Protein AF-A0A3D2YE56-F1 (afdb_monomer_lite)

Radius of gyration: 26.59 Å; chains: 1; bounding box: 82×25×75 Å

Foldseek 3Di:
DPPPDQPLVVLLVCQAPPVDDLVRSCVVSVHDSVVNVVSCVVVVRDGPVRVVVVVLVVVLVVLVVVLVVLVVVLVVLVVVVVVVNHDPVVNVVSVVVNVVSVVVVVVSVVVPPPPPPPPDDDPDDDDDDDD

Sequence (131 aa):
MAKRCTPWEEVRARYETEDCTYRQLAEEYGVSIQSIWTHAQKECWKGRRTRERDQSIDDRRYLRQVAKALMTAARQAAAQVEDGEVSIKELKEMAGVLQTLTGLEKTLREEEPAAAETVQVVLGDAEEWSR

Structure (mmCIF, N/CA/C/O backbone):
data_AF-A0A3D2YE56-F1
#
_entry.id   AF-A0A3D2YE56-F1
#
loop_
_atom_site.group_PDB
_atom_site.id
_atom_site.type_symbol
_atom_site.label_atom_id
_atom_site.label_alt_id
_atom_site.label_comp_id
_atom_site.label_asym_id
_atom_site.label_entity_id
_atom_site.label_seq_id
_atom_site.pdbx_PDB_ins_code
_atom_site.Cartn_x
_atom_site.Cartn_y
_atom_site.Cartn_z
_atom_site.occupancy
_atom_site.B_iso_or_equiv
_atom_site.auth_seq_id
_atom_site.auth_comp_id
_atom_site.auth_asym_id
_atom_site.auth_atom_id
_atom_site.pdbx_PDB_model_num
ATOM 1 N N . MET A 1 1 ? 15.322 2.338 -45.467 1.00 38.16 1 MET A N 1
ATOM 2 C CA . MET A 1 1 ? 15.484 1.711 -44.138 1.00 38.16 1 MET A CA 1
ATOM 3 C C . MET A 1 1 ? 14.250 2.041 -43.316 1.00 38.16 1 MET A C 1
ATOM 5 O O . MET A 1 1 ? 14.015 3.215 -43.062 1.00 38.16 1 MET A O 1
ATOM 9 N N . ALA A 1 2 ? 13.414 1.054 -42.990 1.00 45.88 2 ALA A N 1
ATOM 10 C CA . ALA A 1 2 ? 12.268 1.284 -42.115 1.00 45.88 2 ALA A CA 1
ATOM 11 C C . ALA A 1 2 ? 12.794 1.704 -40.735 1.00 45.88 2 ALA A C 1
ATOM 13 O O . ALA A 1 2 ? 13.583 0.971 -40.137 1.00 45.88 2 ALA A O 1
ATOM 14 N N . LYS A 1 3 ? 12.404 2.891 -40.251 1.00 52.69 3 LYS A N 1
ATOM 15 C CA . LYS A 1 3 ? 12.592 3.260 -38.845 1.00 52.69 3 LYS A CA 1
ATOM 16 C C . LYS A 1 3 ? 11.813 2.222 -38.043 1.00 52.69 3 LYS A C 1
ATOM 18 O O . LYS A 1 3 ? 10.587 2.274 -38.0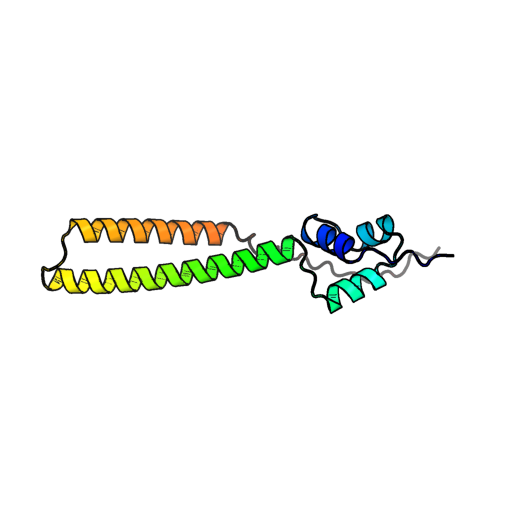31 1.00 52.69 3 LYS A O 1
ATOM 23 N N . ARG A 1 4 ? 12.499 1.237 -37.457 1.00 58.44 4 ARG A N 1
ATOM 24 C CA . ARG A 1 4 ? 11.874 0.352 -36.472 1.00 58.44 4 ARG A CA 1
ATOM 25 C C . ARG A 1 4 ? 11.443 1.273 -35.340 1.00 58.44 4 ARG A C 1
ATOM 27 O O . ARG A 1 4 ? 12.292 1.862 -34.679 1.00 58.44 4 ARG A O 1
ATOM 34 N N . CYS A 1 5 ? 10.144 1.513 -35.230 1.00 71.50 5 CYS A N 1
ATOM 35 C CA . CYS A 1 5 ? 9.607 2.275 -34.120 1.00 71.50 5 CYS A CA 1
ATOM 36 C C . CYS A 1 5 ? 9.841 1.414 -32.880 1.00 71.50 5 CYS A C 1
ATOM 38 O O . CYS A 1 5 ? 9.387 0.271 -32.850 1.00 71.50 5 CYS A O 1
ATOM 40 N N . THR A 1 6 ? 10.622 1.905 -31.921 1.00 78.56 6 THR A N 1
ATOM 41 C CA . THR A 1 6 ? 10.850 1.181 -30.671 1.00 78.56 6 THR A CA 1
ATOM 42 C C . THR A 1 6 ? 9.495 0.944 -29.995 1.00 78.56 6 THR A C 1
ATOM 44 O O . THR A 1 6 ? 8.725 1.901 -29.867 1.00 78.56 6 THR A O 1
ATOM 47 N N . PRO A 1 7 ? 9.173 -0.295 -29.583 1.00 88.12 7 PRO A N 1
ATOM 48 C CA . PRO A 1 7 ? 7.908 -0.607 -28.928 1.00 88.12 7 PRO A CA 1
ATOM 49 C C . PRO A 1 7 ? 7.915 -0.077 -27.485 1.00 88.12 7 PRO A C 1
ATOM 51 O O . PRO A 1 7 ? 8.153 -0.810 -26.532 1.00 88.12 7 PRO A O 1
ATOM 54 N N . TRP A 1 8 ? 7.677 1.226 -27.317 1.00 89.50 8 TRP A N 1
ATOM 55 C CA . TRP A 1 8 ? 7.753 1.906 -26.018 1.00 89.50 8 TRP A CA 1
ATOM 56 C C . TRP A 1 8 ? 6.788 1.345 -24.968 1.00 89.50 8 TRP A C 1
ATOM 58 O O . TRP A 1 8 ? 7.129 1.343 -23.789 1.00 89.50 8 TRP A O 1
ATOM 68 N N . GLU A 1 9 ? 5.631 0.819 -25.378 1.00 88.94 9 GLU A N 1
ATOM 69 C CA . GLU A 1 9 ? 4.687 0.151 -24.471 1.00 88.94 9 GLU A CA 1
ATOM 70 C C . GLU A 1 9 ? 5.265 -1.139 -23.873 1.00 88.94 9 GLU A C 1
ATOM 72 O O . GLU A 1 9 ? 5.080 -1.403 -22.688 1.00 88.94 9 GLU A O 1
ATOM 77 N N . GLU A 1 10 ? 6.017 -1.912 -24.657 1.00 89.94 10 GLU A N 1
ATOM 78 C CA . GLU A 1 10 ? 6.672 -3.141 -24.198 1.00 89.94 10 GLU A CA 1
ATOM 79 C C . GLU A 1 10 ? 7.860 -2.823 -23.282 1.00 89.94 10 GLU A C 1
ATOM 81 O O . GLU A 1 10 ? 7.990 -3.402 -22.202 1.00 89.94 10 GLU A O 1
ATOM 86 N N . VAL A 1 11 ? 8.673 -1.825 -23.658 1.00 90.88 11 VAL A N 1
ATOM 87 C CA . VAL A 1 11 ? 9.778 -1.318 -22.825 1.00 90.88 11 VAL A CA 1
ATOM 88 C C . VAL A 1 11 ? 9.248 -0.824 -21.477 1.00 90.88 11 VAL A C 1
ATOM 90 O O . VAL A 1 11 ? 9.834 -1.119 -20.433 1.00 90.88 11 VAL A O 1
ATOM 93 N N . ARG A 1 12 ? 8.118 -0.105 -21.488 1.00 89.81 12 ARG A N 1
ATOM 94 C CA . ARG A 1 12 ? 7.422 0.336 -20.280 1.00 89.81 12 ARG A CA 1
ATOM 95 C C . ARG A 1 12 ? 6.954 -0.851 -19.455 1.00 89.81 12 ARG A C 1
ATOM 97 O O . ARG A 1 12 ? 7.255 -0.894 -18.269 1.00 89.81 12 ARG A O 1
ATOM 104 N N . ALA A 1 13 ? 6.225 -1.787 -20.064 1.00 88.94 13 ALA A N 1
ATOM 105 C CA . ALA A 1 13 ? 5.693 -2.954 -19.370 1.00 88.94 13 ALA A CA 1
ATOM 106 C C . ALA A 1 13 ? 6.816 -3.703 -18.649 1.00 88.94 13 ALA A C 1
ATOM 108 O O . ALA A 1 13 ? 6.714 -3.923 -17.447 1.00 88.94 13 ALA A O 1
ATOM 109 N N . ARG A 1 14 ? 7.939 -3.954 -19.332 1.00 89.12 14 ARG A N 1
ATOM 110 C CA . ARG A 1 14 ? 9.118 -4.569 -18.720 1.00 89.12 14 ARG A CA 1
ATOM 111 C C . ARG A 1 14 ? 9.711 -3.762 -17.581 1.00 89.12 14 ARG A C 1
ATOM 113 O O . ARG A 1 14 ? 9.951 -4.326 -16.523 1.00 89.12 14 ARG A O 1
ATOM 120 N N . TYR A 1 15 ? 9.922 -2.459 -17.757 1.00 88.62 15 TYR A N 1
ATOM 121 C CA . TYR A 1 15 ? 10.421 -1.604 -16.674 1.00 88.62 15 TYR A CA 1
ATOM 122 C C . TYR A 1 15 ? 9.508 -1.622 -15.435 1.00 88.62 15 TYR A C 1
ATOM 124 O O . TYR A 1 15 ? 9.950 -1.478 -14.295 1.00 88.62 15 TYR A O 1
ATOM 132 N N . GLU A 1 16 ? 8.208 -1.749 -15.672 1.00 86.56 16 GLU A N 1
ATOM 133 C CA . GLU A 1 16 ? 7.176 -1.696 -14.653 1.00 86.56 16 GLU A CA 1
ATOM 134 C C . GLU A 1 16 ? 6.960 -3.037 -13.931 1.00 86.56 16 GLU A C 1
ATOM 136 O O . GLU A 1 16 ? 6.622 -3.026 -12.743 1.00 86.56 16 GLU A O 1
ATOM 141 N N . THR A 1 17 ? 7.155 -4.172 -14.611 1.00 83.94 17 THR A N 1
ATOM 142 C CA . THR A 1 17 ? 6.927 -5.521 -14.061 1.00 83.94 17 THR A CA 1
ATOM 143 C C . THR A 1 17 ? 8.204 -6.234 -13.633 1.00 83.94 17 THR A C 1
ATOM 145 O O . THR A 1 17 ? 8.197 -6.959 -12.636 1.00 83.94 17 THR A O 1
ATOM 148 N N . GLU A 1 18 ? 9.287 -6.052 -14.383 1.00 83.12 18 GLU A N 1
ATOM 149 C CA . GLU A 1 18 ? 10.589 -6.672 -14.152 1.00 83.12 18 GLU A CA 1
ATOM 150 C C . GLU A 1 18 ? 11.507 -5.684 -13.405 1.00 83.12 18 GLU A C 1
ATOM 152 O O . GLU A 1 18 ? 11.371 -4.467 -13.534 1.00 83.12 18 GLU A O 1
ATOM 157 N N . ASP A 1 19 ? 12.461 -6.175 -12.605 1.00 79.50 19 ASP A N 1
ATOM 158 C CA . ASP A 1 19 ? 13.426 -5.314 -11.888 1.00 79.50 19 ASP A CA 1
ATOM 159 C C . ASP A 1 19 ? 14.585 -4.906 -12.823 1.00 79.50 19 ASP A C 1
ATOM 161 O O . ASP A 1 19 ? 15.765 -5.145 -12.562 1.00 79.50 19 ASP A O 1
ATOM 165 N N . CYS A 1 20 ? 14.225 -4.338 -13.978 1.00 84.00 20 CYS A N 1
ATOM 166 C CA . CYS A 1 20 ? 15.150 -3.933 -15.029 1.00 84.00 20 CYS A CA 1
ATOM 167 C C . CYS A 1 20 ? 15.597 -2.478 -14.862 1.00 84.00 20 CYS A C 1
ATOM 169 O O . CYS A 1 20 ? 14.823 -1.570 -14.554 1.00 84.00 20 CYS A O 1
ATOM 171 N N . THR A 1 21 ? 16.871 -2.226 -15.145 1.00 86.62 21 THR A N 1
ATOM 172 C CA . THR A 1 21 ? 17.433 -0.874 -15.197 1.00 86.62 21 THR A CA 1
ATOM 173 C C . THR A 1 21 ? 17.275 -0.258 -16.586 1.00 86.62 21 THR A C 1
ATOM 175 O O . THR A 1 21 ? 17.246 -0.957 -17.599 1.00 86.62 21 THR A O 1
ATOM 178 N N . TYR A 1 22 ? 17.277 1.077 -16.667 1.00 89.69 22 TYR A N 1
ATOM 179 C CA . TYR A 1 22 ? 17.271 1.780 -17.958 1.00 89.69 22 TYR A CA 1
ATOM 180 C C . TYR A 1 22 ? 18.456 1.407 -18.858 1.00 89.69 22 TYR A C 1
ATOM 182 O O . TYR A 1 22 ? 18.332 1.480 -20.075 1.00 89.69 22 TYR A O 1
ATOM 190 N N . ARG A 1 23 ? 19.593 0.987 -18.282 1.00 90.06 23 ARG A N 1
ATOM 191 C CA . ARG A 1 23 ? 20.754 0.506 -19.043 1.00 90.06 23 ARG A CA 1
ATOM 192 C C . ARG A 1 23 ? 20.467 -0.831 -19.729 1.00 90.06 23 ARG A C 1
ATOM 194 O O . ARG A 1 23 ? 20.715 -0.948 -20.919 1.00 90.06 23 ARG A O 1
ATOM 201 N N . GLN A 1 24 ? 19.894 -1.792 -19.007 1.00 90.31 24 GLN A N 1
ATOM 202 C CA . GLN A 1 24 ? 19.537 -3.099 -19.573 1.00 90.31 24 GLN A CA 1
ATOM 203 C C . GLN A 1 24 ? 18.498 -2.959 -20.692 1.00 90.31 24 GLN A C 1
ATOM 205 O O . GLN A 1 24 ? 18.660 -3.534 -21.762 1.00 90.31 24 GLN A O 1
ATOM 210 N N . LEU A 1 25 ? 17.481 -2.117 -20.482 1.00 91.12 25 LEU A N 1
ATOM 211 C CA . LEU A 1 25 ? 16.475 -1.822 -21.507 1.00 91.12 25 LEU A CA 1
ATOM 212 C C . LEU A 1 25 ? 17.079 -1.089 -22.721 1.00 91.12 25 LEU A C 1
ATOM 214 O O . LEU A 1 25 ? 16.663 -1.316 -23.852 1.00 91.12 25 LEU A O 1
ATOM 218 N N . ALA A 1 26 ? 18.077 -0.224 -22.520 1.00 91.44 26 ALA A N 1
ATOM 219 C CA . ALA A 1 26 ? 18.767 0.460 -23.616 1.00 91.44 26 ALA A CA 1
ATOM 220 C C . ALA A 1 26 ? 19.545 -0.522 -24.502 1.00 91.44 26 ALA A C 1
ATOM 222 O O . ALA A 1 26 ? 19.453 -0.457 -25.728 1.00 91.44 26 ALA A O 1
ATOM 223 N N . GLU A 1 27 ? 20.279 -1.441 -23.874 1.00 90.88 27 GLU A N 1
ATOM 224 C CA . GLU A 1 27 ? 21.076 -2.465 -24.554 1.00 90.88 27 GLU A CA 1
ATOM 225 C C . GLU A 1 27 ? 20.195 -3.455 -25.324 1.00 90.88 27 GLU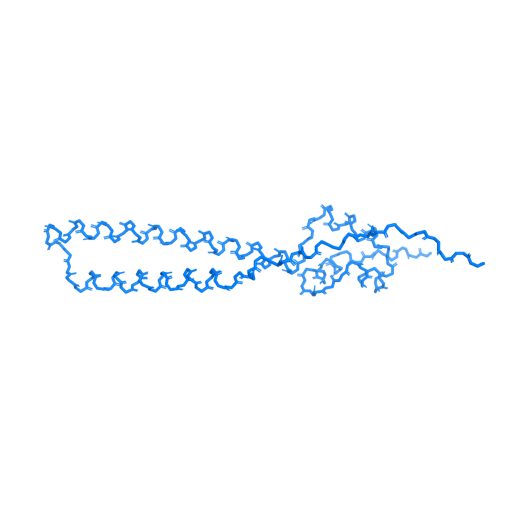 A C 1
ATOM 227 O O . GLU A 1 27 ? 20.475 -3.742 -26.486 1.00 90.88 27 GLU A O 1
ATOM 232 N N . GLU A 1 28 ? 19.102 -3.926 -24.718 1.00 90.50 28 GLU A N 1
ATOM 233 C CA . GLU A 1 28 ? 18.214 -4.917 -25.333 1.00 90.50 28 GLU A CA 1
ATOM 234 C C . GLU A 1 28 ? 17.441 -4.356 -26.535 1.00 90.50 28 GLU A C 1
ATOM 236 O O . GLU A 1 28 ? 17.350 -4.995 -27.584 1.00 90.50 28 GLU A O 1
ATOM 241 N N . TYR A 1 29 ? 16.916 -3.135 -26.410 1.00 89.06 29 TYR A N 1
ATOM 242 C CA . TYR A 1 29 ? 16.096 -2.515 -27.453 1.00 89.06 29 TYR A CA 1
ATOM 243 C C . TYR A 1 29 ? 16.915 -1.674 -28.445 1.00 89.06 29 TYR A C 1
ATOM 245 O O . TYR A 1 29 ? 16.348 -1.088 -29.372 1.00 89.06 29 TYR A O 1
ATOM 253 N N . GLY A 1 30 ? 18.241 -1.609 -28.276 1.00 88.81 30 GLY A N 1
ATOM 254 C CA . GLY A 1 30 ? 19.146 -0.866 -29.156 1.00 88.81 30 GLY A CA 1
ATOM 255 C C . GLY A 1 30 ? 18.870 0.641 -29.180 1.00 88.81 30 GLY A C 1
ATOM 256 O O . GLY A 1 30 ? 19.026 1.285 -30.219 1.00 88.81 30 GLY A O 1
ATOM 257 N N . VAL A 1 31 ? 18.422 1.201 -28.054 1.00 91.06 31 VAL A N 1
ATOM 258 C CA . VAL A 1 31 ? 18.112 2.629 -27.892 1.00 91.06 31 VAL A CA 1
ATOM 259 C C . VAL A 1 31 ? 19.052 3.275 -26.885 1.00 91.06 31 VAL A C 1
ATOM 261 O O . VAL A 1 31 ? 19.675 2.608 -26.069 1.00 91.06 31 VAL A O 1
ATOM 264 N N . SER A 1 32 ? 19.163 4.602 -26.914 1.00 91.75 32 SER A N 1
ATOM 265 C CA . SER A 1 32 ? 19.964 5.299 -25.907 1.00 91.75 32 SER A CA 1
ATOM 266 C C . SER A 1 32 ? 19.255 5.308 -24.546 1.00 91.75 32 SER A C 1
ATOM 268 O O . SER A 1 32 ? 18.030 5.448 -24.472 1.00 91.75 32 SER A O 1
ATOM 270 N N . ILE A 1 33 ? 20.029 5.248 -23.456 1.00 91.25 33 ILE A N 1
ATOM 271 C CA . ILE A 1 33 ? 19.510 5.396 -22.081 1.00 91.25 33 ILE A CA 1
ATOM 272 C C . ILE A 1 33 ? 18.738 6.714 -21.933 1.00 91.25 33 ILE A C 1
ATOM 274 O O . ILE A 1 33 ? 17.702 6.761 -21.274 1.00 91.25 33 ILE A O 1
ATOM 278 N N . GLN A 1 34 ? 19.214 7.781 -22.582 1.00 92.62 34 GLN A N 1
ATOM 279 C CA . GLN A 1 34 ? 18.571 9.091 -22.552 1.00 92.62 34 GLN A CA 1
ATOM 280 C C . GLN A 1 34 ? 17.171 9.053 -23.178 1.00 92.62 34 GLN A C 1
ATOM 282 O O . GLN A 1 34 ? 16.250 9.652 -22.632 1.00 92.62 34 GLN A O 1
ATOM 287 N N . SER A 1 35 ? 16.983 8.302 -24.268 1.00 91.56 35 SER A N 1
ATOM 288 C CA . SER A 1 35 ? 15.668 8.111 -24.889 1.00 91.56 35 SER A CA 1
ATOM 289 C C . SER A 1 35 ? 14.694 7.422 -23.932 1.00 91.56 35 SER A C 1
ATOM 291 O O . SER A 1 35 ? 13.574 7.899 -23.763 1.00 91.56 35 SER A O 1
ATOM 293 N N . ILE A 1 36 ? 15.133 6.357 -23.251 1.00 91.06 36 ILE A N 1
ATOM 294 C CA . ILE A 1 36 ? 14.316 5.673 -22.236 1.00 91.06 36 ILE A CA 1
ATOM 295 C C . ILE A 1 36 ? 13.981 6.617 -21.087 1.00 91.06 36 ILE A C 1
ATOM 297 O O . ILE A 1 36 ? 12.824 6.707 -20.694 1.00 91.06 36 ILE A O 1
ATOM 301 N N . TRP A 1 37 ? 14.962 7.362 -20.577 1.00 90.31 37 TRP A N 1
ATOM 302 C CA . TRP A 1 37 ? 14.739 8.306 -19.486 1.00 90.31 37 TRP A CA 1
ATOM 303 C C . TRP A 1 37 ? 13.723 9.392 -19.864 1.00 90.31 37 TRP A C 1
ATOM 305 O O . TRP A 1 37 ? 12.809 9.670 -19.090 1.00 90.31 37 TRP A O 1
ATOM 315 N N . THR A 1 38 ? 13.819 9.966 -21.067 1.00 93.19 38 THR A N 1
ATOM 316 C CA . THR A 1 38 ? 12.856 10.963 -21.557 1.00 93.19 38 THR A CA 1
ATOM 317 C C . THR A 1 38 ? 11.440 10.392 -21.650 1.00 93.19 38 THR A C 1
ATOM 319 O O . THR A 1 38 ? 10.496 11.057 -21.221 1.00 93.19 38 THR A O 1
ATOM 322 N N . HIS A 1 39 ? 11.278 9.168 -22.160 1.00 91.56 39 HIS A N 1
ATOM 323 C CA . HIS A 1 39 ? 9.974 8.499 -22.206 1.00 91.56 39 HIS A CA 1
ATOM 324 C C . HIS A 1 39 ? 9.437 8.191 -20.806 1.00 91.56 39 HIS A C 1
ATOM 326 O O . HIS A 1 39 ? 8.301 8.548 -20.496 1.00 91.56 39 HIS A O 1
ATOM 332 N N . ALA A 1 40 ? 10.276 7.637 -19.931 1.00 89.44 40 ALA A N 1
ATOM 333 C CA . ALA A 1 40 ? 9.910 7.317 -18.559 1.00 89.44 40 ALA A CA 1
ATOM 334 C C . ALA A 1 40 ? 9.478 8.553 -17.760 1.00 89.44 40 ALA A C 1
ATOM 336 O O . ALA A 1 40 ? 8.529 8.481 -16.983 1.00 89.44 40 ALA A O 1
ATOM 337 N N . GLN A 1 41 ? 10.131 9.701 -17.967 1.00 89.50 41 GLN A N 1
ATOM 338 C CA . GLN A 1 41 ? 9.723 10.966 -17.353 1.00 89.50 41 GLN A CA 1
ATOM 339 C C . GLN A 1 41 ? 8.408 11.491 -17.933 1.00 89.50 41 GLN A C 1
ATOM 341 O O . GLN A 1 41 ? 7.506 11.844 -17.176 1.00 89.50 41 GLN A O 1
ATOM 346 N N . LYS A 1 42 ? 8.278 11.516 -19.265 1.00 91.88 42 LYS A N 1
ATOM 347 C CA . LYS A 1 42 ? 7.091 12.043 -19.955 1.00 91.88 42 LYS A CA 1
ATOM 348 C C . LYS A 1 42 ? 5.820 11.260 -19.620 1.00 91.88 42 LYS A C 1
ATOM 350 O O . LYS A 1 42 ? 4.751 11.849 -19.511 1.00 91.88 42 LYS A O 1
ATOM 355 N N . GLU A 1 43 ? 5.939 9.946 -19.479 1.00 89.69 43 GLU A N 1
ATOM 356 C CA . GLU A 1 43 ? 4.821 9.032 -19.224 1.00 89.69 43 GLU A CA 1
ATOM 357 C C . GLU A 1 43 ? 4.756 8.558 -17.762 1.00 89.69 43 GLU A C 1
ATOM 359 O O . GLU A 1 43 ? 3.958 7.681 -17.429 1.00 89.69 43 GLU A O 1
ATOM 364 N N . CYS A 1 44 ? 5.593 9.137 -16.893 1.00 88.25 44 CYS A N 1
ATOM 365 C CA . CYS A 1 44 ? 5.668 8.856 -15.459 1.00 88.25 44 CYS A CA 1
ATOM 366 C C . CYS A 1 44 ? 5.738 7.356 -15.129 1.00 88.25 44 CYS A C 1
ATOM 368 O O . CYS A 1 44 ? 4.973 6.854 -14.301 1.00 88.25 44 CYS A O 1
ATOM 370 N N . TRP A 1 45 ? 6.645 6.630 -15.785 1.00 90.81 45 TRP A N 1
ATOM 371 C CA . TRP A 1 45 ? 6.808 5.198 -15.551 1.00 90.81 45 TRP A CA 1
ATOM 372 C C . TRP A 1 45 ? 7.184 4.932 -14.092 1.00 90.81 45 TRP A C 1
ATOM 374 O O . TRP A 1 45 ? 8.071 5.581 -13.529 1.00 90.81 45 TRP A O 1
ATOM 384 N N . LYS A 1 46 ? 6.523 3.949 -13.478 1.00 84.69 46 LYS A N 1
ATOM 385 C CA . LYS A 1 46 ? 6.793 3.545 -12.096 1.00 84.69 46 LYS A CA 1
ATOM 386 C C . LYS A 1 46 ? 7.381 2.146 -12.069 1.00 84.69 46 LYS A C 1
ATOM 388 O O . LYS A 1 46 ? 6.657 1.165 -12.232 1.00 84.69 46 LYS A O 1
ATOM 393 N N . GLY A 1 47 ? 8.682 2.064 -11.804 1.00 83.31 47 GLY A N 1
ATOM 394 C CA . GLY A 1 47 ? 9.335 0.784 -11.555 1.00 83.31 47 GLY A CA 1
ATOM 395 C C . GLY A 1 47 ? 8.714 0.066 -10.354 1.00 83.31 47 GLY A C 1
ATOM 396 O O . GLY A 1 47 ? 8.130 0.702 -9.466 1.00 83.31 47 GLY A O 1
ATOM 397 N N . ARG A 1 48 ? 8.871 -1.258 -10.314 1.00 77.44 48 ARG A N 1
ATOM 398 C CA . ARG A 1 48 ? 8.303 -2.144 -9.285 1.00 77.44 48 ARG A CA 1
ATOM 399 C C . ARG A 1 48 ? 8.507 -1.624 -7.857 1.00 77.44 48 ARG A C 1
ATOM 401 O O . ARG A 1 48 ? 7.538 -1.443 -7.127 1.00 77.44 48 ARG A O 1
ATOM 408 N N . ARG A 1 49 ? 9.744 -1.253 -7.506 1.00 74.88 49 ARG A N 1
ATOM 409 C CA . ARG A 1 49 ? 10.102 -0.720 -6.176 1.00 74.88 49 ARG A CA 1
ATOM 410 C C . ARG A 1 49 ? 9.359 0.563 -5.795 1.00 74.88 49 ARG A C 1
ATOM 412 O O . ARG A 1 49 ? 9.021 0.757 -4.631 1.00 74.88 49 ARG A O 1
ATOM 419 N N . THR A 1 50 ? 9.108 1.455 -6.754 1.00 79.62 50 THR A N 1
ATOM 420 C CA . THR A 1 50 ? 8.343 2.685 -6.499 1.00 79.62 50 THR A CA 1
ATOM 421 C C . THR A 1 50 ? 6.866 2.366 -6.287 1.00 79.62 50 THR A C 1
ATOM 423 O O . THR A 1 50 ? 6.257 2.923 -5.381 1.00 79.62 50 THR A O 1
ATOM 426 N N . ARG A 1 51 ? 6.296 1.430 -7.060 1.00 79.31 51 ARG A N 1
ATOM 427 C CA . ARG A 1 51 ? 4.909 0.978 -6.867 1.00 79.31 51 ARG A CA 1
ATOM 428 C C . ARG A 1 51 ? 4.693 0.283 -5.529 1.00 79.31 51 ARG A C 1
ATOM 430 O O . ARG A 1 51 ? 3.726 0.597 -4.854 1.00 79.31 51 ARG A O 1
ATOM 437 N N . GLU A 1 52 ? 5.585 -0.623 -5.141 1.00 78.94 52 GLU A N 1
ATOM 438 C CA . GLU A 1 52 ? 5.521 -1.308 -3.843 1.00 78.94 52 GLU A CA 1
ATOM 439 C C . GLU A 1 52 ? 5.587 -0.309 -2.684 1.00 78.94 52 GLU A C 1
ATOM 441 O O . GLU A 1 52 ? 4.841 -0.422 -1.713 1.00 78.94 52 GLU A O 1
ATOM 446 N N . ARG A 1 53 ? 6.430 0.723 -2.811 1.00 78.12 53 ARG A N 1
ATOM 447 C CA . ARG A 1 53 ? 6.499 1.811 -1.833 1.00 78.12 53 ARG A CA 1
ATOM 448 C C . ARG A 1 53 ? 5.204 2.620 -1.775 1.00 78.12 53 ARG A C 1
ATOM 450 O O . ARG A 1 53 ? 4.720 2.881 -0.677 1.00 78.12 53 ARG A O 1
ATOM 457 N N . ASP A 1 54 ? 4.665 3.022 -2.924 1.00 79.94 54 ASP A N 1
ATOM 458 C CA . ASP A 1 54 ? 3.404 3.767 -3.000 1.00 79.94 54 ASP A CA 1
ATOM 459 C C . ASP A 1 54 ? 2.253 2.943 -2.396 1.00 79.94 54 ASP A C 1
ATOM 461 O O . ASP A 1 54 ? 1.525 3.443 -1.541 1.00 79.94 54 ASP A O 1
ATOM 465 N N . GLN A 1 55 ? 2.159 1.655 -2.746 1.00 80.38 55 GLN A N 1
ATOM 466 C CA . GLN A 1 55 ? 1.171 0.727 -2.193 1.00 80.38 55 GLN A CA 1
ATOM 467 C C . GLN A 1 55 ? 1.322 0.581 -0.675 1.00 80.38 55 GLN A C 1
ATOM 469 O O . GLN A 1 55 ? 0.344 0.691 0.054 1.00 80.38 55 GLN A O 1
ATOM 474 N N . SER A 1 56 ? 2.549 0.428 -0.172 1.00 78.38 56 SER A N 1
ATOM 475 C CA . SER A 1 56 ? 2.821 0.380 1.270 1.00 78.38 56 SER A CA 1
ATOM 476 C C . SER A 1 56 ? 2.412 1.675 1.990 1.00 78.38 56 SER A C 1
ATOM 478 O O . SER A 1 56 ? 1.955 1.652 3.136 1.00 78.38 56 SER A O 1
ATOM 480 N N . ILE A 1 57 ? 2.558 2.842 1.353 1.00 77.75 57 ILE A N 1
ATOM 481 C CA . ILE A 1 57 ? 2.065 4.114 1.906 1.00 77.75 57 ILE A CA 1
ATOM 482 C C . ILE A 1 57 ? 0.532 4.115 1.969 1.00 77.75 57 ILE A C 1
ATOM 484 O O . ILE A 1 57 ? -0.025 4.505 3.002 1.00 77.75 57 ILE A O 1
ATOM 488 N N . ASP A 1 58 ? -0.138 3.659 0.911 1.00 83.38 58 ASP A N 1
ATOM 489 C CA . ASP A 1 58 ? -1.599 3.588 0.846 1.00 83.38 58 ASP A CA 1
ATOM 490 C C . ASP A 1 58 ? -2.179 2.583 1.852 1.00 83.38 58 ASP A C 1
ATOM 492 O O . ASP A 1 58 ? -3.100 2.929 2.597 1.00 83.38 58 ASP A O 1
ATOM 496 N N . ASP A 1 59 ? -1.583 1.399 1.987 1.00 79.56 59 ASP A N 1
ATOM 497 C CA . ASP A 1 59 ? -2.000 0.374 2.951 1.00 79.56 59 ASP A CA 1
ATOM 498 C C . ASP A 1 59 ? -1.861 0.881 4.393 1.00 79.56 59 ASP A C 1
ATOM 500 O O . ASP A 1 59 ? -2.779 0.753 5.211 1.00 79.56 59 ASP A O 1
ATOM 504 N N . ARG A 1 60 ? -0.751 1.562 4.709 1.00 80.94 60 ARG A N 1
ATOM 505 C CA . ARG A 1 60 ? -0.558 2.203 6.022 1.00 80.94 60 ARG A CA 1
ATOM 506 C C . ARG A 1 60 ? -1.585 3.301 6.277 1.00 80.94 60 ARG A C 1
ATOM 508 O O . ARG A 1 60 ? -2.065 3.454 7.405 1.00 80.94 60 ARG A O 1
ATOM 515 N N . ARG A 1 61 ? -1.930 4.090 5.257 1.00 83.75 61 ARG A N 1
ATOM 516 C CA . ARG A 1 61 ? -2.960 5.130 5.367 1.00 83.75 61 ARG A CA 1
ATOM 517 C C . ARG A 1 61 ? -4.328 4.516 5.649 1.00 83.75 61 ARG A C 1
ATOM 519 O O . ARG A 1 61 ? -5.024 4.999 6.544 1.00 83.75 61 ARG A O 1
ATOM 526 N N . TYR A 1 62 ? -4.675 3.454 4.928 1.00 82.81 62 TYR A N 1
ATOM 527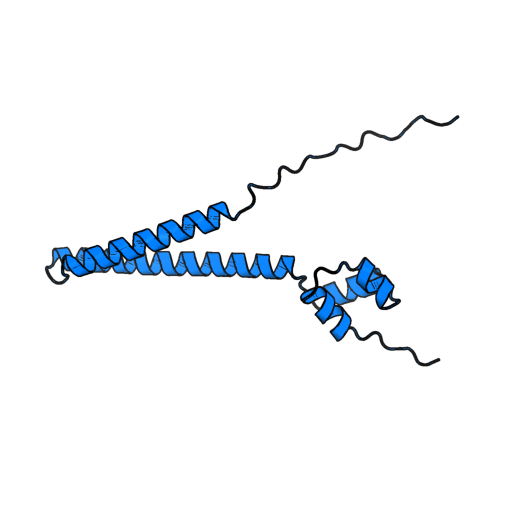 C CA . TYR A 1 62 ? -5.918 2.715 5.106 1.00 82.81 62 TYR A CA 1
ATOM 528 C C . TYR A 1 62 ? -6.015 2.108 6.509 1.00 82.81 62 TYR A C 1
ATOM 530 O O . TYR A 1 62 ? -6.996 2.333 7.216 1.00 82.81 62 TYR A O 1
ATOM 538 N N . LEU A 1 63 ? -4.961 1.445 6.986 1.00 83.81 63 LEU A N 1
ATOM 539 C CA . LEU A 1 63 ? -4.936 0.870 8.333 1.00 83.81 63 LEU A CA 1
ATOM 540 C C . LEU A 1 63 ? -5.111 1.919 9.432 1.00 83.81 63 LEU A C 1
ATOM 542 O O . LEU A 1 63 ? -5.889 1.710 10.362 1.00 83.81 63 LEU A O 1
ATOM 546 N N . ARG A 1 64 ? -4.473 3.090 9.304 1.00 81.56 64 ARG A N 1
ATOM 547 C CA . ARG A 1 64 ? -4.698 4.211 10.234 1.00 81.56 64 ARG A CA 1
ATOM 548 C C . ARG A 1 64 ? -6.151 4.684 10.227 1.00 81.56 64 ARG A C 1
ATOM 550 O O . ARG A 1 64 ? -6.663 5.087 11.271 1.00 81.56 64 ARG A O 1
ATOM 557 N N . GLN A 1 65 ? -6.811 4.676 9.070 1.00 85.56 65 GLN A N 1
ATOM 558 C CA . GLN A 1 65 ? -8.221 5.046 8.962 1.00 85.56 65 GLN A CA 1
ATOM 559 C C . GLN A 1 65 ? -9.121 4.020 9.659 1.00 85.56 65 GLN A C 1
ATOM 561 O O . GLN A 1 65 ? -9.976 4.412 10.454 1.00 85.56 65 GLN A O 1
ATOM 566 N N . VAL A 1 66 ? -8.890 2.726 9.424 1.00 83.50 66 VAL A N 1
ATOM 567 C CA . VAL A 1 66 ? -9.632 1.634 10.071 1.00 83.50 66 VAL A CA 1
ATOM 568 C C . VAL A 1 66 ? -9.435 1.660 11.587 1.00 83.50 66 VAL A C 1
ATOM 570 O O . VAL A 1 66 ? -10.413 1.613 12.329 1.00 83.50 66 VAL A O 1
ATOM 573 N N . ALA A 1 67 ? -8.199 1.830 12.064 1.00 79.50 67 ALA A N 1
ATOM 574 C CA . ALA A 1 67 ? -7.901 1.926 13.492 1.00 79.50 67 ALA A CA 1
ATOM 575 C C . ALA A 1 67 ? -8.641 3.095 14.167 1.00 79.50 67 ALA A C 1
ATOM 577 O O . ALA A 1 67 ? -9.200 2.932 15.251 1.00 79.50 67 ALA A O 1
ATOM 578 N N . LYS A 1 68 ? -8.711 4.264 13.512 1.00 80.94 68 LYS A N 1
ATOM 579 C CA . LYS A 1 68 ? -9.493 5.411 14.008 1.00 80.94 68 LYS A CA 1
ATOM 580 C C . LYS A 1 68 ? -10.987 5.109 14.069 1.00 80.94 68 LYS A C 1
ATOM 582 O O . LYS A 1 68 ? -11.615 5.416 15.078 1.00 80.94 68 LYS A O 1
ATOM 587 N N . ALA A 1 69 ? -11.548 4.524 13.011 1.00 82.50 69 ALA A N 1
ATOM 588 C CA . ALA A 1 69 ? -12.962 4.160 12.973 1.00 82.50 69 ALA A CA 1
ATOM 589 C C . ALA A 1 69 ? -13.305 3.172 14.095 1.00 82.50 69 ALA A C 1
ATOM 591 O O . ALA A 1 69 ? -14.284 3.363 14.815 1.00 82.50 69 ALA A O 1
ATOM 592 N N . LEU A 1 70 ? -12.444 2.176 14.304 1.00 81.00 70 LEU A N 1
ATOM 593 C CA . LEU A 1 70 ? -12.640 1.176 15.341 1.00 81.00 70 LEU A CA 1
ATOM 594 C C . LEU A 1 70 ? -12.491 1.756 16.753 1.00 81.00 70 LEU A C 1
ATOM 596 O O . LEU A 1 70 ? -13.273 1.423 17.636 1.00 81.00 70 LEU A O 1
ATOM 600 N N . MET A 1 71 ? -11.545 2.673 16.967 1.00 78.81 71 MET A N 1
ATOM 601 C CA . MET A 1 71 ? -11.417 3.382 18.242 1.00 78.81 71 MET A CA 1
ATOM 602 C C . MET A 1 71 ? -12.652 4.240 18.545 1.00 78.81 71 MET A C 1
ATOM 604 O O . MET A 1 71 ? -13.094 4.289 19.691 1.00 78.81 71 MET A O 1
ATOM 608 N N . THR A 1 72 ? -13.238 4.892 17.538 1.00 82.31 72 THR A N 1
ATOM 609 C CA . THR A 1 72 ? -14.506 5.619 17.696 1.00 82.31 72 THR A CA 1
ATOM 610 C C . THR A 1 72 ? -15.652 4.673 18.046 1.00 82.31 72 THR A C 1
ATOM 612 O O . THR A 1 72 ? -16.385 4.955 18.991 1.00 82.31 72 THR A O 1
ATOM 615 N N . ALA A 1 73 ? -15.774 3.539 17.351 1.00 79.50 73 ALA A N 1
ATOM 616 C CA . ALA A 1 73 ? -16.797 2.536 17.645 1.00 79.50 73 ALA A CA 1
ATOM 617 C C . ALA A 1 73 ? -16.654 1.976 19.070 1.00 79.50 73 ALA A C 1
ATOM 619 O O . ALA A 1 73 ? -17.629 1.912 19.811 1.00 79.50 73 ALA A O 1
ATOM 620 N N . ALA A 1 74 ? -15.426 1.671 19.499 1.00 75.12 74 ALA A N 1
ATOM 621 C CA . ALA A 1 74 ? -15.152 1.209 20.857 1.00 75.12 74 ALA A CA 1
ATOM 622 C C . ALA A 1 74 ? -15.526 2.257 21.919 1.00 75.12 74 ALA A C 1
ATOM 624 O O . ALA A 1 74 ? -16.063 1.901 22.964 1.00 75.12 74 ALA A O 1
ATOM 625 N N . ARG A 1 75 ? -15.291 3.552 21.655 1.00 77.50 75 ARG A N 1
ATOM 626 C CA . ARG A 1 75 ? -15.722 4.646 22.548 1.00 77.50 75 ARG A CA 1
ATOM 627 C C . ARG A 1 75 ? -17.242 4.757 22.637 1.00 77.50 75 ARG A C 1
ATOM 629 O O . ARG A 1 75 ? -17.761 4.959 23.727 1.00 77.50 75 ARG A O 1
ATOM 636 N N . GLN A 1 76 ? -17.941 4.631 21.510 1.00 79.38 76 GLN A N 1
ATOM 637 C CA . GLN A 1 76 ? -19.406 4.658 21.476 1.00 79.38 76 GLN A CA 1
ATOM 638 C C . GLN A 1 76 ?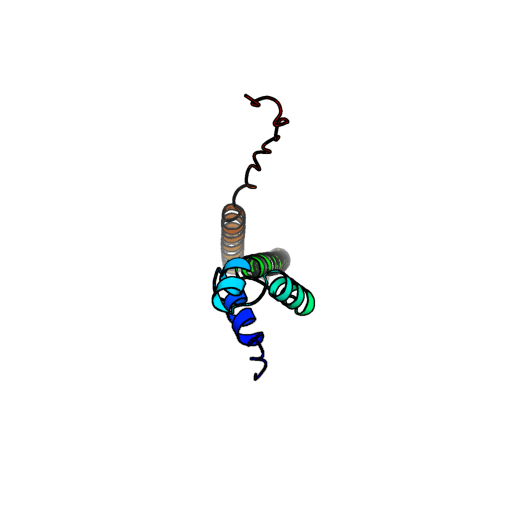 -19.998 3.479 22.242 1.00 79.38 76 GLN A C 1
ATOM 640 O O . GLN A 1 76 ? -20.870 3.671 23.081 1.00 79.38 76 GLN A O 1
ATOM 645 N N . ALA A 1 77 ? -19.472 2.278 22.017 1.00 70.88 77 ALA A N 1
ATOM 646 C CA . ALA A 1 77 ? -19.936 1.103 22.728 1.00 70.88 77 ALA A CA 1
ATOM 647 C C . ALA A 1 77 ? -19.619 1.178 24.229 1.00 70.88 77 ALA A C 1
ATOM 649 O O . ALA A 1 77 ? -20.463 0.820 25.037 1.00 70.88 77 ALA A O 1
ATOM 650 N N . ALA A 1 78 ? -18.456 1.710 24.628 1.00 67.62 78 ALA A N 1
ATOM 651 C CA . ALA A 1 78 ? -18.153 1.956 26.041 1.00 67.62 78 ALA A CA 1
ATOM 652 C C . ALA A 1 78 ? -19.162 2.916 26.699 1.00 67.62 78 ALA A C 1
ATOM 654 O O . ALA A 1 78 ? -19.592 2.655 27.818 1.00 67.62 78 ALA A O 1
ATOM 655 N N . ALA A 1 79 ? -19.593 3.969 25.996 1.00 72.81 79 ALA A N 1
ATOM 656 C CA . ALA A 1 79 ? -20.637 4.872 26.485 1.00 72.81 79 ALA A CA 1
ATOM 657 C C . ALA A 1 79 ? -22.010 4.180 26.606 1.00 72.81 79 ALA A C 1
ATOM 659 O O . ALA A 1 79 ? -22.755 4.448 27.539 1.00 72.81 79 ALA A O 1
ATOM 660 N N . GLN A 1 80 ? -22.330 3.248 25.706 1.00 68.50 80 GLN A N 1
ATOM 661 C CA . GLN A 1 80 ? -23.566 2.458 25.769 1.00 68.50 80 GLN A CA 1
ATOM 662 C C . GLN A 1 80 ? -23.545 1.380 26.866 1.00 68.50 80 GLN A C 1
ATOM 664 O O . GLN A 1 80 ? -24.593 0.995 27.375 1.00 68.50 80 GLN A O 1
ATOM 669 N N . VAL A 1 81 ? -22.366 0.903 27.279 1.00 65.81 81 VAL A N 1
ATOM 670 C CA . VAL A 1 81 ? -22.227 0.017 28.452 1.00 65.81 81 VAL A CA 1
ATOM 671 C C . VAL A 1 81 ? -22.569 0.755 29.743 1.00 65.81 81 VAL A C 1
ATOM 673 O O . VAL A 1 81 ? -23.183 0.158 30.624 1.00 65.81 81 VAL A O 1
ATOM 676 N N . GLU A 1 82 ? -22.199 2.035 29.861 1.00 60.44 82 GLU A N 1
ATOM 677 C CA . GLU A 1 82 ? -22.577 2.863 31.017 1.00 60.44 82 GLU A CA 1
ATOM 678 C C . GLU A 1 82 ? -24.103 3.025 31.134 1.00 60.44 82 GLU A C 1
ATOM 680 O O . GLU A 1 82 ? -24.612 3.128 32.248 1.00 60.44 82 GLU A O 1
ATOM 685 N N . ASP A 1 83 ? -24.824 2.942 30.011 1.00 66.38 83 ASP A N 1
ATOM 686 C CA . ASP A 1 83 ? -26.293 2.978 29.936 1.00 66.38 83 ASP A CA 1
ATOM 687 C C . ASP A 1 83 ? -26.946 1.575 29.994 1.00 66.38 83 ASP A C 1
ATOM 689 O O . ASP A 1 83 ? -28.166 1.427 29.941 1.00 66.38 83 ASP A O 1
ATOM 693 N N . GLY A 1 84 ? -26.140 0.511 30.121 1.00 67.69 84 GLY A N 1
ATOM 694 C CA . GLY A 1 84 ? -26.602 -0.880 30.198 1.00 67.69 84 GLY A CA 1
ATOM 695 C C . GLY A 1 84 ? -27.044 -1.505 28.866 1.00 67.69 84 GLY A C 1
ATOM 696 O O . GLY A 1 84 ? -27.587 -2.610 28.874 1.00 67.69 84 GLY A O 1
ATOM 697 N N . GLU A 1 85 ? -26.802 -0.843 27.731 1.00 63.28 85 GLU A N 1
ATOM 698 C CA . GLU A 1 85 ? -27.246 -1.279 26.397 1.00 63.28 85 GLU A CA 1
ATOM 699 C C . GLU A 1 85 ? -26.310 -2.304 25.727 1.00 63.28 85 GLU A C 1
ATOM 701 O O . GLU A 1 85 ? -26.731 -3.000 24.804 1.00 63.28 85 GLU A O 1
ATOM 706 N N . VAL A 1 86 ? -25.056 -2.438 26.178 1.00 66.06 86 VAL A N 1
ATOM 707 C CA . VAL A 1 86 ? -24.042 -3.307 25.543 1.00 66.06 86 VAL A CA 1
ATOM 708 C C . VAL A 1 86 ? -23.547 -4.396 26.494 1.00 66.06 86 VAL A C 1
ATOM 710 O O . VAL A 1 86 ? -23.228 -4.158 27.661 1.00 66.06 86 VAL A O 1
ATOM 713 N N . SER A 1 87 ? -23.445 -5.623 25.982 1.00 73.12 87 SER A N 1
ATOM 714 C CA . SER A 1 87 ? -23.047 -6.786 26.771 1.00 73.12 87 SER A CA 1
ATOM 715 C C . SER A 1 87 ? -21.529 -6.852 27.008 1.00 73.12 87 SER A C 1
ATOM 717 O O . SER A 1 87 ? -20.706 -6.494 26.164 1.00 73.12 87 SER A O 1
ATOM 719 N N . ILE A 1 88 ? -21.118 -7.435 28.143 1.00 73.81 88 ILE A N 1
ATOM 720 C CA . ILE A 1 88 ? -19.701 -7.717 28.469 1.00 73.81 88 ILE A CA 1
ATOM 721 C C . ILE A 1 88 ? -19.018 -8.575 27.381 1.00 73.81 88 ILE A C 1
ATOM 723 O O . ILE A 1 88 ? -17.796 -8.525 27.216 1.00 73.81 88 ILE A O 1
ATOM 727 N N . LYS A 1 89 ? -19.791 -9.376 26.635 1.00 79.25 89 LYS A N 1
ATOM 728 C CA . LYS A 1 89 ? -19.292 -10.195 25.524 1.00 79.25 89 LYS A CA 1
ATOM 729 C C . LYS A 1 89 ? -18.833 -9.323 24.351 1.00 79.25 89 LYS A C 1
ATOM 731 O O . LYS A 1 89 ? -17.712 -9.503 23.884 1.00 79.25 89 LYS A O 1
ATOM 736 N N . GLU A 1 90 ? -19.642 -8.353 23.938 1.00 73.88 90 GLU A N 1
ATOM 737 C CA . GLU A 1 90 ? -19.316 -7.430 22.840 1.00 73.88 90 GLU A CA 1
ATOM 738 C C . GLU A 1 90 ? -18.103 -6.555 23.183 1.00 73.88 90 GLU A C 1
ATOM 740 O O . GLU A 1 90 ? -17.217 -6.364 22.350 1.00 73.88 90 GLU A O 1
ATOM 745 N N . LEU A 1 91 ? -17.982 -6.116 24.443 1.00 72.19 91 LEU A N 1
ATOM 746 C CA . LEU A 1 91 ? -16.778 -5.434 24.937 1.00 72.19 91 LEU A CA 1
ATOM 747 C C . LEU A 1 91 ? -15.503 -6.270 24.753 1.00 72.19 91 LEU A C 1
ATOM 749 O O . LEU A 1 91 ? -14.470 -5.747 24.329 1.00 72.19 91 LEU A O 1
ATOM 753 N N . LYS A 1 92 ? -15.558 -7.568 25.070 1.00 81.00 92 LYS A N 1
ATOM 754 C CA . LYS A 1 92 ? -14.414 -8.478 24.906 1.00 81.00 92 LYS A CA 1
ATOM 755 C C . LYS A 1 92 ? -14.064 -8.698 23.438 1.00 81.00 92 LYS A C 1
ATOM 757 O O . LYS A 1 92 ? -12.882 -8.748 23.108 1.00 81.00 92 LYS A O 1
ATOM 762 N N . GLU A 1 93 ? -15.063 -8.799 22.567 1.00 83.56 93 GLU A N 1
ATOM 763 C CA . GLU A 1 93 ? -14.852 -8.929 21.123 1.00 83.56 93 GLU A CA 1
ATOM 764 C C . GLU A 1 93 ? -14.181 -7.670 20.550 1.00 83.56 93 GLU A C 1
ATOM 766 O O . GLU A 1 93 ? -13.169 -7.784 19.857 1.00 83.56 93 GLU A O 1
ATOM 771 N N . MET A 1 94 ? -14.632 -6.468 20.930 1.00 79.31 94 MET A N 1
ATOM 772 C CA . MET A 1 94 ? -13.968 -5.217 20.534 1.00 79.31 94 MET A CA 1
ATOM 773 C C . MET A 1 94 ? -12.539 -5.103 21.071 1.00 79.31 94 MET A C 1
ATOM 775 O O . MET A 1 94 ? -11.645 -4.677 20.337 1.00 79.31 94 MET A O 1
ATOM 779 N N . ALA A 1 95 ? -12.293 -5.503 22.323 1.00 80.69 95 ALA A N 1
ATOM 780 C CA . ALA A 1 95 ? -10.944 -5.536 22.886 1.00 80.69 95 ALA A CA 1
ATOM 781 C C . ALA A 1 95 ? -10.021 -6.483 22.097 1.00 80.69 95 ALA A C 1
ATOM 783 O O . ALA A 1 95 ? -8.869 -6.136 21.834 1.00 80.69 95 ALA A O 1
ATOM 784 N N . GLY A 1 96 ? -10.539 -7.638 21.665 1.00 86.81 96 GLY A N 1
ATOM 785 C CA . GLY A 1 96 ? -9.821 -8.574 20.801 1.00 86.81 96 GLY A CA 1
ATOM 786 C C . GLY A 1 96 ? -9.447 -7.952 19.456 1.00 86.81 96 GLY A C 1
ATOM 787 O O . GLY A 1 96 ? -8.280 -7.983 19.069 1.00 86.81 96 GLY A O 1
ATOM 788 N N . VAL A 1 97 ? -10.399 -7.302 18.778 1.00 84.56 97 VAL A N 1
ATOM 789 C CA . VAL A 1 97 ? -10.131 -6.644 17.487 1.00 84.56 97 VAL A CA 1
ATOM 790 C C . VAL A 1 97 ? -9.118 -5.501 17.632 1.00 84.56 97 VAL A C 1
ATOM 792 O O . VAL A 1 97 ? -8.217 -5.364 16.802 1.00 84.56 97 VAL A O 1
ATOM 795 N N . LEU A 1 98 ? -9.203 -4.710 18.708 1.00 80.06 98 LEU A N 1
ATOM 796 C CA . LEU A 1 98 ? -8.219 -3.665 19.019 1.00 80.06 98 LEU A CA 1
ATOM 797 C C . LEU A 1 98 ? -6.810 -4.239 19.223 1.00 80.06 98 LEU A C 1
ATOM 799 O O . LEU A 1 98 ? -5.836 -3.674 18.717 1.00 80.06 98 LEU A O 1
ATOM 803 N N . GLN A 1 99 ? -6.687 -5.360 19.937 1.00 83.94 99 GLN A N 1
ATOM 804 C CA . GLN A 1 99 ? -5.405 -6.041 20.130 1.00 83.94 99 GLN A CA 1
ATOM 805 C C . GLN A 1 99 ? -4.831 -6.553 18.807 1.00 83.94 99 GLN A C 1
ATOM 807 O O . GLN A 1 99 ? -3.644 -6.347 18.550 1.00 83.94 99 GLN A O 1
ATOM 812 N N . THR A 1 100 ? -5.658 -7.151 17.943 1.00 83.31 100 THR A N 1
ATOM 813 C CA . THR A 1 100 ? -5.230 -7.604 16.611 1.00 83.31 100 THR A CA 1
ATOM 814 C C . THR A 1 100 ? -4.732 -6.439 15.760 1.00 83.31 100 THR A C 1
ATOM 816 O O . THR A 1 100 ? -3.644 -6.520 15.196 1.00 83.31 100 THR A O 1
ATOM 819 N N . LEU A 1 101 ? -5.467 -5.325 15.718 1.00 79.12 101 LEU A N 1
ATOM 820 C CA . LEU A 1 101 ? -5.052 -4.137 14.966 1.00 79.12 101 LEU A CA 1
ATOM 821 C C . LEU A 1 101 ? -3.753 -3.527 15.503 1.00 79.12 101 LEU A C 1
ATOM 823 O O . LEU A 1 101 ? -2.886 -3.150 14.720 1.00 79.12 101 LEU A O 1
ATOM 827 N N . THR A 1 102 ? -3.583 -3.481 16.826 1.00 79.94 102 THR A N 1
ATOM 828 C CA . THR A 1 102 ? -2.340 -2.998 17.449 1.00 79.94 102 THR A CA 1
ATOM 829 C C . THR A 1 102 ? -1.155 -3.913 17.122 1.00 79.94 102 THR A C 1
ATOM 831 O O . THR A 1 102 ? -0.038 -3.437 16.924 1.00 79.94 102 THR A O 1
ATOM 834 N N . GLY A 1 103 ? -1.380 -5.229 17.050 1.00 80.19 103 GLY A N 1
ATOM 835 C CA . GLY A 1 103 ? -0.369 -6.194 16.617 1.00 80.19 103 GLY A CA 1
ATOM 836 C C . GLY A 1 103 ? 0.051 -5.982 15.162 1.00 80.19 103 GLY A C 1
ATOM 837 O O . GLY A 1 103 ? 1.243 -5.922 14.878 1.00 80.19 103 GLY A O 1
ATOM 838 N N . LEU A 1 104 ? -0.922 -5.779 14.269 1.00 77.50 104 LEU A N 1
ATOM 839 C CA . LEU A 1 104 ? -0.678 -5.508 12.849 1.00 77.50 104 LEU A CA 1
ATOM 840 C C . LEU A 1 104 ? 0.053 -4.174 12.611 1.00 77.50 104 LEU A C 1
ATOM 842 O O . LEU A 1 104 ? 0.898 -4.079 11.725 1.00 77.50 104 LEU A O 1
ATOM 846 N N . GLU A 1 105 ? -0.223 -3.134 13.406 1.00 74.50 105 GLU A N 1
ATOM 847 C CA . GLU A 1 105 ? 0.529 -1.871 13.323 1.00 74.50 105 GLU A CA 1
ATOM 848 C C . GLU A 1 105 ? 2.013 -2.067 13.675 1.00 74.50 105 GLU A C 1
ATOM 850 O O . GLU A 1 105 ? 2.885 -1.491 13.021 1.00 74.50 105 GLU A O 1
ATOM 855 N N . LYS A 1 106 ? 2.313 -2.889 14.690 1.00 75.94 106 LYS A N 1
ATOM 856 C CA . LYS A 1 106 ? 3.694 -3.175 15.102 1.00 75.94 106 LYS A CA 1
ATOM 857 C C . LYS A 1 106 ? 4.465 -3.930 14.026 1.00 75.94 106 LYS A C 1
ATOM 859 O O . LYS A 1 106 ? 5.562 -3.499 13.687 1.00 75.94 106 LYS A O 1
ATOM 864 N N . THR A 1 107 ? 3.879 -4.973 13.437 1.00 73.50 107 THR A N 1
ATOM 865 C CA . THR A 1 107 ? 4.531 -5.734 12.357 1.00 73.50 107 THR A CA 1
ATOM 866 C C . THR A 1 107 ? 4.855 -4.845 11.159 1.00 73.50 107 THR A C 1
ATOM 868 O O . THR A 1 107 ? 5.951 -4.913 10.620 1.00 73.50 107 THR A O 1
ATOM 871 N N . LEU A 1 108 ? 3.961 -3.921 10.798 1.00 68.62 108 LEU A N 1
ATOM 872 C CA . LEU A 1 108 ? 4.199 -2.983 9.693 1.00 68.62 108 LEU A CA 1
ATOM 873 C C . LEU A 1 108 ? 5.250 -1.911 9.998 1.00 68.62 108 LEU A C 1
ATOM 875 O O . LEU A 1 108 ? 5.839 -1.350 9.077 1.00 68.62 108 LEU A O 1
ATOM 879 N N . ARG A 1 109 ? 5.470 -1.586 11.276 1.00 65.31 109 ARG A N 1
ATOM 880 C CA . ARG A 1 109 ? 6.572 -0.715 11.706 1.00 65.31 109 ARG A CA 1
ATOM 881 C C . ARG A 1 109 ? 7.910 -1.460 11.679 1.00 65.31 109 ARG A C 1
ATOM 883 O O . ARG A 1 109 ? 8.924 -0.841 11.387 1.00 65.31 109 ARG A O 1
ATOM 890 N N . GLU A 1 110 ? 7.912 -2.750 11.997 1.00 64.44 110 GLU A N 1
ATOM 891 C CA . GLU A 1 110 ? 9.107 -3.606 12.011 1.00 64.44 110 GLU A CA 1
ATOM 892 C C . GLU A 1 110 ? 9.557 -4.029 10.602 1.00 64.44 110 GLU A C 1
ATOM 894 O O . GLU A 1 110 ? 10.743 -4.260 10.387 1.00 64.44 110 GLU A O 1
ATOM 899 N N . GLU A 1 111 ? 8.645 -4.059 9.625 1.00 56.81 111 GLU A N 1
ATOM 900 C CA . GLU A 1 111 ? 8.968 -4.225 8.200 1.00 56.81 111 GLU A CA 1
ATOM 901 C C . GLU A 1 111 ? 9.609 -2.979 7.556 1.00 56.81 111 GLU A C 1
ATOM 903 O O . GLU A 1 111 ? 10.089 -3.056 6.422 1.00 56.81 111 GLU A O 1
ATOM 908 N N . GLU A 1 112 ? 9.671 -1.831 8.249 1.00 48.78 112 GLU A N 1
ATOM 909 C CA . GLU A 1 112 ? 10.554 -0.754 7.800 1.00 48.78 112 GLU A CA 1
ATOM 910 C C . GLU A 1 112 ? 12.008 -1.204 8.002 1.00 48.78 112 GLU A C 1
ATOM 912 O O . GLU A 1 112 ? 12.405 -1.467 9.141 1.00 48.78 112 GLU A O 1
ATOM 917 N N . PRO A 1 113 ? 12.850 -1.253 6.949 1.00 46.59 113 PRO A N 1
ATOM 918 C CA . PRO A 1 113 ? 14.279 -1.340 7.177 1.00 46.59 113 PRO A CA 1
ATOM 919 C C . PRO A 1 113 ? 14.642 -0.104 7.994 1.00 46.59 113 PRO A C 1
ATOM 921 O O . PRO A 1 113 ? 14.483 1.022 7.509 1.0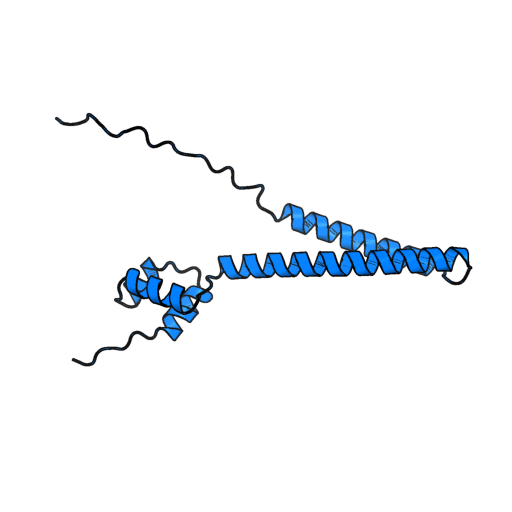0 46.59 113 PRO A O 1
ATOM 924 N N . ALA A 1 114 ? 15.062 -0.322 9.246 1.00 44.09 114 ALA A N 1
ATOM 925 C CA . ALA A 1 114 ? 15.643 0.703 10.097 1.00 44.09 114 ALA A CA 1
ATOM 926 C C . ALA A 1 114 ? 16.558 1.544 9.211 1.00 44.09 114 ALA A C 1
ATOM 928 O O . ALA A 1 114 ? 17.458 0.983 8.584 1.00 44.09 114 ALA A O 1
ATOM 929 N N . ALA A 1 115 ? 16.192 2.823 9.058 1.00 47.75 115 ALA A N 1
ATOM 930 C CA . ALA A 1 115 ? 16.711 3.746 8.060 1.00 47.75 115 ALA A CA 1
ATOM 931 C C . ALA A 1 115 ? 18.153 3.396 7.698 1.00 47.75 115 ALA A C 1
ATOM 933 O O . ALA A 1 115 ? 19.028 3.505 8.554 1.00 47.75 115 ALA A O 1
ATOM 934 N N . ALA A 1 116 ? 18.348 2.907 6.466 1.00 48.50 116 ALA A N 1
ATOM 935 C CA . ALA A 1 116 ? 19.649 2.524 5.947 1.00 48.50 116 ALA A CA 1
ATOM 936 C C . ALA A 1 116 ? 20.666 3.584 6.366 1.00 48.50 116 ALA A C 1
ATOM 938 O O . ALA A 1 116 ? 20.557 4.743 5.961 1.00 48.50 116 ALA A O 1
ATOM 939 N N . GLU A 1 117 ? 21.590 3.180 7.232 1.00 47.03 117 GLU A N 1
ATOM 940 C CA . GLU A 1 117 ? 22.722 3.969 7.678 1.00 47.03 117 GLU A CA 1
ATOM 941 C C . GLU A 1 117 ? 23.513 4.332 6.420 1.00 47.03 117 GLU A C 1
ATOM 943 O O . GLU A 1 117 ? 24.297 3.545 5.889 1.00 47.03 117 GLU A O 1
ATOM 948 N N . THR A 1 118 ? 23.203 5.488 5.833 1.00 48.53 118 THR A N 1
ATOM 949 C CA . THR A 1 118 ? 23.899 5.979 4.652 1.00 48.53 118 THR A CA 1
ATOM 950 C C . THR A 1 118 ? 25.300 6.356 5.094 1.00 48.53 118 THR A C 1
ATOM 952 O O . THR A 1 118 ? 25.524 7.461 5.587 1.00 48.53 118 THR A O 1
ATOM 955 N N . VAL A 1 119 ? 26.234 5.421 4.931 1.00 57.00 119 VAL A N 1
ATOM 956 C CA . VAL A 1 119 ? 27.669 5.677 5.021 1.00 57.00 119 VAL A CA 1
ATOM 957 C C . VAL A 1 119 ? 28.001 6.724 3.960 1.00 57.00 119 VAL A C 1
ATOM 959 O O . VAL A 1 119 ? 28.038 6.433 2.764 1.00 57.00 119 VAL A O 1
ATOM 962 N N . GLN A 1 120 ? 28.192 7.971 4.390 1.00 47.78 120 GLN A N 1
ATOM 963 C CA . GLN A 1 120 ? 28.728 9.019 3.533 1.00 47.78 120 GLN A CA 1
ATOM 964 C C . GLN A 1 120 ? 30.204 8.708 3.273 1.00 47.78 120 GLN A C 1
ATOM 966 O O . GLN A 1 120 ? 31.052 8.902 4.141 1.00 47.78 120 GLN A O 1
ATOM 971 N N . VAL A 1 121 ? 30.518 8.207 2.079 1.00 54.75 121 VAL A N 1
ATOM 972 C CA . VAL A 1 121 ? 31.903 8.122 1.609 1.00 54.75 121 VAL A CA 1
ATOM 973 C C . VAL A 1 121 ? 32.300 9.510 1.117 1.00 54.75 121 VAL A C 1
ATOM 975 O O . VAL A 1 121 ? 31.850 9.958 0.063 1.00 54.75 121 VAL A O 1
ATOM 978 N N . VAL A 1 122 ? 33.121 10.205 1.902 1.00 52.53 122 VAL A N 1
ATOM 979 C CA . VAL A 1 122 ? 33.801 11.429 1.471 1.00 52.53 122 VAL A CA 1
ATOM 980 C C . VAL A 1 122 ? 34.910 11.016 0.505 1.00 52.53 122 VAL A C 1
ATOM 982 O O . VAL A 1 122 ? 35.859 10.338 0.898 1.00 52.53 122 VAL A O 1
ATOM 985 N N . LEU A 1 123 ? 34.772 11.385 -0.768 1.00 47.44 123 LEU A N 1
ATOM 986 C CA . LEU A 1 123 ? 35.824 11.225 -1.768 1.00 47.44 123 LEU A CA 1
ATOM 987 C C . LEU A 1 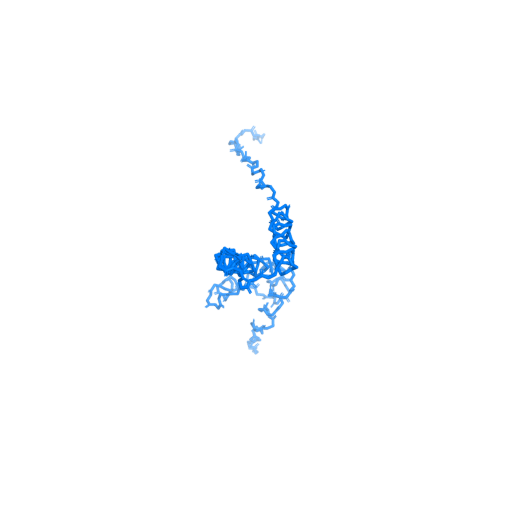123 ? 36.898 12.287 -1.485 1.00 47.44 123 LEU A C 1
ATOM 989 O O . LEU A 1 123 ? 36.715 13.449 -1.831 1.00 47.44 123 LEU A O 1
ATOM 993 N N . GLY A 1 124 ? 37.967 11.902 -0.786 1.00 50.12 124 GLY A N 1
ATOM 994 C CA . GLY A 1 124 ? 39.166 12.731 -0.664 1.00 50.12 124 GLY A CA 1
ATOM 995 C C . GLY A 1 124 ? 39.845 12.852 -2.026 1.00 50.12 124 GLY A C 1
ATOM 996 O O . GLY A 1 124 ? 39.948 11.854 -2.742 1.00 50.12 124 GLY A O 1
ATOM 997 N N . ASP A 1 125 ? 40.240 14.074 -2.379 1.00 45.91 125 ASP A N 1
ATOM 998 C CA . ASP A 1 125 ? 40.779 14.443 -3.686 1.00 45.91 125 ASP A CA 1
ATOM 999 C C . ASP A 1 125 ? 41.866 13.475 -4.175 1.00 45.91 125 ASP A C 1
ATOM 1001 O O . ASP A 1 125 ? 42.838 13.163 -3.485 1.00 45.91 125 ASP A O 1
ATOM 1005 N N . ALA A 1 126 ? 41.663 12.983 -5.396 1.00 55.38 126 ALA A N 1
ATOM 1006 C CA . ALA A 1 126 ? 42.595 12.137 -6.115 1.00 55.38 126 ALA A CA 1
ATOM 1007 C C . ALA A 1 126 ? 43.654 13.015 -6.792 1.00 55.38 126 ALA A C 1
ATOM 1009 O O . ALA A 1 126 ? 43.531 13.333 -7.972 1.00 55.38 126 ALA A O 1
ATOM 1010 N N . GLU A 1 127 ? 44.703 13.382 -6.062 1.00 53.38 127 GLU A N 1
ATOM 1011 C CA . GLU A 1 127 ? 45.920 13.931 -6.659 1.00 53.38 127 GLU A CA 1
ATOM 1012 C C . GLU A 1 127 ? 47.161 13.184 -6.151 1.00 53.38 127 GLU A C 1
ATOM 1014 O O . GLU A 1 127 ? 47.249 12.778 -4.996 1.00 53.38 127 GLU A O 1
ATOM 1019 N N . GLU A 1 128 ? 48.107 13.008 -7.076 1.00 50.00 128 GLU A N 1
ATOM 1020 C CA . GLU A 1 128 ? 49.478 12.507 -6.896 1.00 50.00 128 GLU A CA 1
ATOM 1021 C C . GLU A 1 128 ? 49.729 10.992 -6.913 1.00 50.00 128 GLU A C 1
ATOM 1023 O O . GLU A 1 128 ? 50.339 10.429 -6.010 1.00 50.00 128 GLU A O 1
ATOM 1028 N N . TRP A 1 129 ? 49.422 10.348 -8.044 1.00 45.38 129 TRP A N 1
ATOM 1029 C CA . TRP A 1 129 ? 50.283 9.270 -8.564 1.00 45.38 129 TRP A CA 1
ATOM 1030 C C . TRP A 1 129 ? 50.552 9.477 -10.062 1.00 45.38 129 TRP A C 1
ATOM 1032 O O . TRP A 1 129 ? 50.154 8.666 -10.894 1.00 45.38 129 TRP A O 1
ATOM 1042 N N . SER A 1 130 ? 51.242 10.570 -10.408 1.00 50.19 130 SER A N 1
ATOM 1043 C CA . SER A 1 130 ? 51.942 10.675 -11.696 1.00 50.19 130 SER A CA 1
ATOM 1044 C C . SER A 1 130 ? 53.394 10.245 -11.503 1.00 50.19 130 SER A C 1
ATOM 1046 O O . SER A 1 130 ? 54.170 10.930 -10.838 1.00 50.19 130 SER A O 1
ATOM 1048 N N . ARG A 1 131 ? 53.733 9.086 -12.072 1.00 42.28 131 ARG A N 1
ATOM 1049 C CA . ARG A 1 131 ? 55.093 8.767 -12.521 1.00 42.28 131 ARG A CA 1
ATOM 1050 C C . ARG A 1 131 ? 55.268 9.254 -13.949 1.00 42.28 131 ARG A C 1
ATOM 1052 O O . ARG A 1 131 ? 54.281 9.142 -14.708 1.00 42.28 131 ARG A O 1
#

pLDDT: mean 75.47, std 14.63, range [38.16, 93.19]

Secondary structure (DSSP, 8-state):
-------HHHHHHHHHHS---HHHHHHHHT--HHHHHHHHHHTT---HHHHHHHHHHHHHHHHHHHHHHHHHHHHHHHHHHHTT-S-HHHHHHHHHHHHHHHHHHHHHHHTS-------------------